Protein AF-A0A2V8NH78-F1 (afdb_monomer_lite)

Sequence (125 aa):
MAINTSLNRVFLFCCALVLSGGEVFAQTTAGPGLPMPAAIAPPRDTPYPGTIRLSVDATDADRHIFNVRETIPVRGGDSIVLLYPQWLPGNHSPRGRIDTVAGLTIRSNGARLEWTRDPVHVFAF

Foldseek 3Di:
DDDDDDDPPDPDDDPPPDPPPPPPDPPPDDPDDDDADDDDDDDDPDDFDDDWDKDWDQPPVVVRDIDIDIDGDDDPDDDDKDFQQQDDPPDPGRDGPPVRDDDDWDDDPRHTDDDDARPVRRRID

Structure (mmCIF, N/CA/C/O backbone):
data_AF-A0A2V8NH78-F1
#
_entry.id   AF-A0A2V8NH78-F1
#
loop_
_atom_site.group_PDB
_atom_site.id
_atom_site.type_symbol
_atom_site.label_atom_id
_atom_site.label_alt_id
_atom_site.label_comp_id
_atom_site.label_asym_id
_atom_site.label_entity_id
_atom_site.label_seq_id
_atom_site.pdbx_PDB_ins_code
_atom_site.Cartn_x
_atom_site.Cartn_y
_atom_site.Cartn_z
_atom_site.occupancy
_atom_site.B_iso_or_equiv
_atom_site.auth_seq_id
_atom_site.auth_comp_id
_atom_site.auth_asym_id
_atom_site.auth_atom_id
_atom_site.pdbx_PDB_model_num
ATOM 1 N N . MET A 1 1 ? 26.069 -39.503 -96.056 1.00 43.34 1 MET A N 1
ATOM 2 C CA . MET A 1 1 ? 26.325 -40.921 -95.730 1.00 43.34 1 MET A CA 1
ATOM 3 C C . MET A 1 1 ? 27.404 -40.962 -94.658 1.00 43.34 1 MET A C 1
ATOM 5 O O . MET A 1 1 ? 28.554 -40.703 -94.971 1.00 43.34 1 MET A O 1
ATOM 9 N N . ALA A 1 2 ? 27.019 -41.173 -93.400 1.00 37.62 2 ALA A N 1
ATOM 10 C CA . ALA A 1 2 ? 27.919 -41.481 -92.289 1.00 37.62 2 ALA A CA 1
ATOM 11 C C . ALA A 1 2 ? 27.108 -42.278 -91.258 1.00 37.62 2 ALA A C 1
ATOM 13 O O . ALA A 1 2 ? 26.035 -41.853 -90.838 1.00 37.62 2 ALA A O 1
ATOM 14 N N . ILE A 1 3 ? 27.594 -43.477 -90.963 1.00 50.19 3 ILE A N 1
ATOM 15 C CA . ILE A 1 3 ? 27.033 -44.467 -90.042 1.00 50.19 3 ILE A CA 1
ATOM 16 C C . ILE A 1 3 ? 27.360 -44.020 -88.613 1.00 50.19 3 ILE A C 1
ATOM 18 O O . ILE A 1 3 ? 28.507 -43.651 -88.374 1.00 50.19 3 ILE A O 1
ATOM 22 N N . ASN A 1 4 ? 26.435 -44.136 -87.652 1.00 36.88 4 ASN A N 1
ATOM 23 C CA . ASN A 1 4 ? 26.872 -44.585 -86.331 1.00 36.88 4 ASN A CA 1
ATOM 24 C C . ASN A 1 4 ? 25.789 -45.312 -85.531 1.00 36.88 4 ASN A C 1
ATOM 26 O O . ASN A 1 4 ? 24.646 -44.877 -85.404 1.00 36.88 4 ASN A O 1
ATOM 30 N N . THR A 1 5 ? 26.217 -46.449 -85.010 1.00 48.91 5 THR A N 1
ATOM 31 C CA . THR A 1 5 ? 25.475 -47.465 -84.278 1.00 48.91 5 THR A CA 1
ATOM 32 C C . THR A 1 5 ? 25.570 -47.207 -82.779 1.00 48.91 5 THR A C 1
ATOM 34 O O . THR A 1 5 ? 26.626 -46.832 -82.282 1.00 48.91 5 THR A O 1
ATOM 37 N N . SER A 1 6 ? 24.512 -47.605 -82.069 1.00 50.62 6 SER A N 1
ATOM 38 C CA . SER A 1 6 ? 24.510 -48.034 -80.663 1.00 50.62 6 SER A CA 1
ATOM 39 C C . SER A 1 6 ? 24.722 -46.957 -79.588 1.00 50.62 6 SER A C 1
ATOM 41 O O . SER A 1 6 ? 25.702 -46.231 -79.590 1.00 50.62 6 SER A O 1
ATOM 43 N N . LEU A 1 7 ? 23.844 -46.922 -78.584 1.00 49.84 7 LEU A N 1
ATOM 44 C CA . LEU A 1 7 ? 24.130 -47.601 -77.319 1.00 49.84 7 LEU A CA 1
ATOM 45 C C . LEU A 1 7 ? 22.907 -47.499 -76.400 1.00 49.84 7 LEU A C 1
ATOM 47 O O . LEU A 1 7 ? 22.539 -46.445 -75.892 1.00 49.84 7 LEU A O 1
ATOM 51 N N . ASN A 1 8 ? 22.308 -48.660 -76.185 1.00 52.31 8 ASN A N 1
ATOM 52 C CA . ASN A 1 8 ? 21.374 -48.975 -75.123 1.00 52.31 8 ASN A CA 1
ATOM 53 C C . ASN A 1 8 ? 22.064 -48.751 -73.760 1.00 52.31 8 ASN A C 1
ATOM 55 O O . ASN A 1 8 ? 22.729 -49.653 -73.255 1.00 52.31 8 ASN A O 1
ATOM 59 N N . ARG A 1 9 ? 22.015 -47.528 -73.216 1.00 53.94 9 ARG A N 1
ATOM 60 C CA 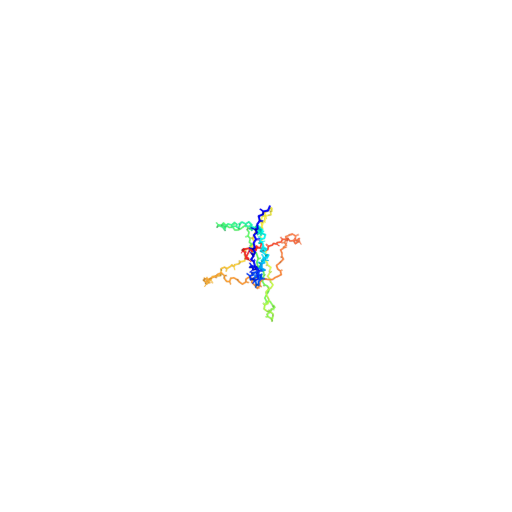. ARG A 1 9 ? 22.656 -47.168 -71.936 1.00 53.94 9 ARG A CA 1
ATOM 61 C C . ARG A 1 9 ? 21.969 -46.002 -71.221 1.00 53.94 9 ARG A C 1
ATOM 63 O O . ARG A 1 9 ? 22.629 -45.053 -70.830 1.00 53.94 9 ARG A O 1
ATOM 70 N N . VAL A 1 10 ? 20.659 -46.050 -71.007 1.00 50.28 10 VAL A N 1
ATOM 71 C CA . VAL A 1 10 ? 20.046 -45.165 -69.993 1.00 50.28 10 VAL A CA 1
ATOM 72 C C . VAL A 1 10 ? 18.912 -45.888 -69.265 1.00 50.28 10 VAL A C 1
ATOM 74 O O . VAL A 1 10 ? 17.822 -45.369 -69.077 1.00 50.28 10 VAL A O 1
ATOM 77 N N . PHE A 1 11 ? 19.153 -47.139 -68.878 1.00 49.38 11 PHE A N 1
ATOM 78 C CA . PHE A 1 11 ? 18.270 -47.884 -67.981 1.00 49.38 11 PHE A CA 1
ATOM 79 C C . PHE A 1 11 ? 19.008 -48.089 -66.662 1.00 49.38 11 PHE A C 1
ATOM 81 O O . PHE A 1 11 ? 19.463 -49.187 -66.392 1.00 49.38 11 PHE A O 1
ATOM 88 N N . LEU A 1 12 ? 19.255 -47.005 -65.921 1.00 52.56 12 LEU A N 1
ATOM 89 C CA . LEU A 1 12 ? 19.771 -46.995 -64.541 1.00 52.56 12 LEU A CA 1
ATOM 90 C C . LEU A 1 12 ? 20.087 -45.544 -64.177 1.00 52.56 12 LEU A C 1
ATOM 92 O O . LEU A 1 12 ? 21.225 -45.142 -64.328 1.00 52.56 12 LEU A O 1
ATOM 96 N N . PHE A 1 13 ? 19.096 -44.740 -63.790 1.00 46.56 13 PHE A N 1
ATOM 97 C CA . PHE A 1 13 ? 19.262 -43.568 -62.909 1.00 46.56 13 PHE A CA 1
ATOM 98 C C . PHE A 1 13 ? 17.915 -42.842 -62.805 1.00 46.56 13 PHE A C 1
ATOM 100 O O . PHE A 1 13 ? 17.682 -41.876 -63.512 1.00 46.56 13 PHE A O 1
ATOM 107 N N . CYS A 1 14 ? 16.991 -43.324 -61.968 1.00 42.56 14 CYS A N 1
ATOM 108 C CA . CYS A 1 14 ? 15.868 -42.484 -61.513 1.00 42.56 14 CYS A CA 1
ATOM 109 C C . CYS A 1 14 ? 15.146 -43.002 -60.253 1.00 42.56 14 CYS A C 1
ATOM 111 O O . CYS A 1 14 ? 14.051 -42.545 -59.952 1.00 42.56 14 CYS A O 1
ATOM 113 N N . CYS A 1 15 ? 15.741 -43.924 -59.483 1.00 47.41 15 CYS A N 1
ATOM 114 C CA . CYS A 1 15 ? 15.141 -44.433 -58.237 1.00 47.41 15 CYS A CA 1
ATOM 115 C C . CYS A 1 15 ? 15.589 -43.689 -56.967 1.00 47.41 15 CYS A C 1
ATOM 117 O O . CYS A 1 15 ? 15.410 -44.196 -55.868 1.00 47.41 15 CYS A O 1
ATOM 119 N N . ALA A 1 16 ? 16.155 -42.491 -57.087 1.00 53.72 16 ALA A N 1
ATOM 120 C CA . ALA A 1 16 ? 16.555 -41.694 -55.931 1.00 53.72 16 ALA A CA 1
ATOM 121 C C . ALA A 1 16 ? 16.024 -40.262 -56.045 1.00 53.72 16 ALA A C 1
ATOM 123 O O . ALA A 1 16 ? 16.779 -39.300 -55.941 1.00 53.72 16 ALA A O 1
ATOM 124 N N . LEU A 1 17 ? 14.711 -40.109 -56.257 1.00 55.28 17 LEU A N 1
ATOM 125 C CA . LEU A 1 17 ? 14.037 -38.862 -55.899 1.00 55.28 17 LEU A CA 1
ATOM 126 C C . LEU A 1 17 ? 13.844 -38.886 -54.377 1.00 55.28 17 LEU A C 1
ATOM 128 O O . LEU A 1 17 ? 12.797 -39.257 -53.852 1.00 55.28 17 LEU A O 1
ATOM 132 N N . VAL A 1 18 ? 14.951 -38.624 -53.685 1.00 57.72 18 VAL A N 1
ATOM 133 C CA . VAL A 1 18 ? 15.026 -38.481 -52.236 1.00 57.72 18 VAL A CA 1
ATOM 134 C C . VAL A 1 18 ? 13.989 -37.450 -51.815 1.00 57.72 18 VAL A C 1
ATOM 136 O O . VAL A 1 18 ? 13.956 -36.340 -52.341 1.00 57.72 18 VAL A O 1
ATOM 139 N N . LEU A 1 19 ? 13.145 -37.848 -50.865 1.00 55.41 19 LEU A N 1
ATOM 140 C CA . LEU A 1 19 ? 12.315 -36.956 -50.076 1.00 55.41 19 LEU A CA 1
ATOM 141 C C . LEU A 1 19 ? 13.210 -35.912 -49.396 1.00 55.41 19 LEU A C 1
ATOM 143 O O . LEU A 1 19 ? 13.693 -36.122 -48.289 1.00 55.41 19 LEU A O 1
ATOM 147 N N . SER A 1 20 ? 13.434 -34.778 -50.044 1.00 59.16 20 SER A N 1
ATOM 148 C CA . SER 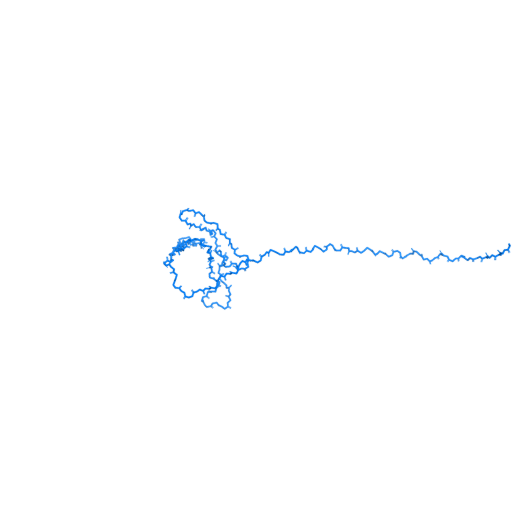A 1 20 ? 13.920 -33.559 -49.405 1.00 59.16 20 SER A CA 1
ATOM 149 C C . SER A 1 20 ? 12.737 -32.617 -49.206 1.00 59.16 20 SER A C 1
ATOM 151 O O . SER A 1 20 ? 12.677 -31.514 -49.746 1.00 59.16 20 SER A O 1
ATOM 153 N N . GLY A 1 21 ? 11.762 -33.075 -48.416 1.00 58.00 21 GLY A N 1
ATOM 154 C CA . GLY A 1 21 ? 10.839 -32.166 -47.751 1.00 58.00 21 GLY A CA 1
ATOM 155 C C . GLY A 1 21 ? 11.649 -31.354 -46.750 1.00 58.00 21 GLY A C 1
ATOM 156 O O . GLY A 1 21 ? 11.961 -31.840 -45.670 1.00 58.00 21 GLY A O 1
ATOM 157 N N . GLY A 1 22 ? 12.070 -30.152 -47.139 1.00 61.53 22 GLY A N 1
ATOM 158 C CA . GLY A 1 22 ? 12.626 -29.196 -46.193 1.00 61.53 22 GLY A CA 1
ATOM 159 C C . GLY A 1 22 ? 11.529 -28.814 -45.208 1.00 61.53 22 GLY A C 1
ATOM 160 O O . GLY A 1 22 ? 10.533 -28.211 -45.605 1.00 61.53 22 GLY A O 1
ATOM 161 N N . GLU A 1 23 ? 11.684 -29.179 -43.940 1.00 62.75 23 GLU A N 1
ATOM 162 C CA . GLU A 1 23 ? 10.818 -28.658 -42.890 1.00 62.75 23 GLU A CA 1
ATOM 163 C C . GLU A 1 23 ? 11.119 -27.167 -42.719 1.00 62.75 23 GLU A C 1
ATOM 165 O O . GLU A 1 23 ? 12.138 -26.767 -42.153 1.00 62.75 23 GLU A O 1
ATOM 170 N N . VAL A 1 24 ? 10.240 -26.323 -43.260 1.00 67.12 24 VAL A N 1
ATOM 171 C CA . VAL A 1 24 ? 10.248 -24.887 -42.986 1.00 67.12 24 VAL A CA 1
ATOM 172 C C . VAL A 1 24 ? 9.593 -24.697 -41.624 1.00 67.12 24 VAL A C 1
ATOM 174 O O . VAL A 1 24 ? 8.373 -24.585 -41.512 1.00 67.12 24 VAL A O 1
ATOM 177 N N . PHE A 1 25 ? 10.401 -24.676 -40.566 1.00 73.44 25 PHE A N 1
ATOM 178 C CA . PHE A 1 25 ? 9.936 -24.179 -39.277 1.00 73.44 25 PHE A CA 1
ATOM 179 C C . PHE A 1 25 ? 9.580 -22.699 -39.436 1.00 73.44 25 PHE A C 1
ATOM 181 O O . PHE A 1 25 ? 10.437 -21.870 -39.742 1.00 73.44 25 PHE A O 1
ATOM 188 N N . ALA A 1 26 ? 8.312 -22.352 -39.220 1.00 69.19 26 ALA A N 1
ATOM 189 C CA . ALA A 1 26 ? 7.907 -20.966 -39.056 1.00 69.19 26 ALA A CA 1
ATOM 190 C C . ALA A 1 26 ? 8.535 -20.432 -37.757 1.00 69.19 26 ALA A C 1
ATOM 192 O O . ALA A 1 26 ? 8.021 -20.660 -36.662 1.00 69.19 26 ALA A O 1
ATOM 193 N N . GLN A 1 27 ? 9.677 -19.750 -37.860 1.00 68.75 27 GLN A N 1
ATOM 194 C CA . GLN A 1 27 ? 10.235 -19.004 -36.737 1.00 68.75 27 GLN A CA 1
ATOM 195 C C . GLN A 1 27 ? 9.421 -17.721 -36.565 1.00 68.75 27 GLN A C 1
ATOM 197 O O . GLN A 1 27 ? 9.685 -16.710 -37.214 1.00 68.75 27 GLN A O 1
ATOM 202 N N . THR A 1 28 ? 8.424 -17.753 -35.679 1.00 72.06 28 THR A N 1
ATOM 203 C CA . THR A 1 28 ? 7.809 -16.526 -35.168 1.00 72.06 28 THR A CA 1
ATOM 204 C C . THR A 1 28 ? 8.894 -15.738 -34.444 1.00 72.06 28 THR A C 1
ATOM 206 O O . THR A 1 28 ? 9.328 -16.116 -33.355 1.00 72.06 28 THR A O 1
ATOM 209 N N . THR A 1 29 ? 9.373 -14.656 -35.053 1.00 71.56 29 THR A N 1
ATOM 210 C CA . THR A 1 29 ? 10.227 -13.701 -34.349 1.00 71.56 29 THR A CA 1
ATOM 211 C C . THR A 1 29 ? 9.405 -13.116 -33.207 1.00 71.56 29 THR A C 1
ATOM 213 O O . THR A 1 29 ? 8.302 -12.617 -33.438 1.00 71.56 29 THR A O 1
ATOM 216 N N . ALA A 1 30 ? 9.908 -13.197 -31.974 1.00 74.69 30 ALA A N 1
ATOM 217 C CA . ALA A 1 30 ? 9.308 -12.455 -30.876 1.00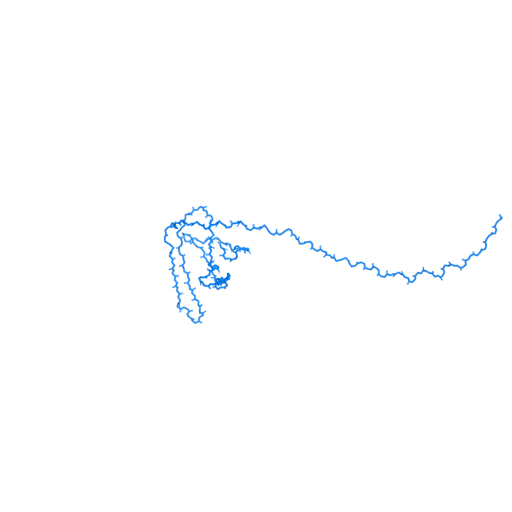 74.69 30 ALA A CA 1
ATOM 218 C C . ALA A 1 30 ? 9.281 -10.974 -31.282 1.00 74.69 30 ALA A C 1
ATOM 220 O O . ALA A 1 30 ? 10.321 -10.409 -31.629 1.00 74.69 30 ALA A O 1
ATOM 221 N N . GLY A 1 31 ? 8.087 -10.373 -31.313 1.00 75.56 31 GLY A N 1
ATOM 222 C CA . GLY A 1 31 ? 7.943 -8.942 -31.566 1.00 75.56 31 GLY A CA 1
ATOM 223 C C . GLY A 1 31 ? 8.769 -8.127 -30.562 1.00 75.56 31 GLY A C 1
ATOM 224 O O . GLY A 1 31 ? 9.157 -8.660 -29.516 1.00 75.56 31 GLY A O 1
ATOM 225 N N . PRO A 1 32 ? 9.059 -6.847 -30.852 1.00 79.50 32 PRO A N 1
ATOM 226 C CA . PRO A 1 32 ? 9.771 -5.999 -29.905 1.00 79.50 32 PRO A CA 1
ATOM 227 C C . PRO A 1 32 ? 9.055 -6.034 -28.547 1.00 79.50 32 PRO A C 1
ATOM 229 O O . PRO A 1 32 ? 7.834 -5.890 -28.480 1.00 79.50 32 PRO A O 1
ATOM 232 N N . GLY A 1 33 ? 9.814 -6.294 -27.478 1.00 79.31 33 GLY A N 1
ATOM 233 C CA . GLY A 1 33 ? 9.274 -6.352 -26.121 1.00 79.31 33 GLY A CA 1
ATOM 234 C C . GLY A 1 33 ? 8.613 -5.033 -25.716 1.00 79.31 33 GLY A C 1
ATOM 235 O O . GLY A 1 33 ? 8.906 -3.978 -26.282 1.00 79.31 33 GLY A O 1
ATOM 236 N N . LEU A 1 34 ? 7.722 -5.086 -24.722 1.00 84.06 34 LEU A N 1
ATOM 237 C CA . LEU A 1 34 ? 7.148 -3.872 -24.141 1.00 84.06 34 LEU A CA 1
ATOM 238 C C . LEU A 1 34 ? 8.267 -2.974 -23.581 1.00 84.06 34 LEU A C 1
ATOM 240 O O . LEU A 1 34 ? 9.263 -3.495 -23.069 1.00 84.06 34 LEU A O 1
ATOM 244 N N . PRO A 1 35 ? 8.118 -1.638 -23.657 1.00 89.56 35 PRO A N 1
ATOM 245 C CA . PRO A 1 35 ? 9.076 -0.728 -23.048 1.00 89.56 35 PRO A CA 1
ATOM 246 C C . PRO A 1 35 ? 9.181 -0.993 -21.542 1.00 89.56 35 PRO A C 1
ATOM 248 O O . PRO A 1 35 ? 8.190 -1.311 -20.882 1.00 89.56 35 PRO A O 1
ATOM 251 N N . MET A 1 36 ? 10.392 -0.852 -20.998 1.00 91.69 36 MET A N 1
ATOM 252 C CA . MET A 1 36 ? 10.599 -0.960 -19.556 1.00 91.69 36 MET A CA 1
ATOM 253 C C . MET A 1 36 ? 9.868 0.182 -18.832 1.00 91.69 36 MET A C 1
ATOM 255 O O . MET A 1 36 ? 9.836 1.304 -19.351 1.00 91.69 36 MET A O 1
ATOM 259 N N . PRO A 1 37 ? 9.311 -0.073 -17.636 1.00 91.88 37 PRO A N 1
ATOM 260 C CA . PRO A 1 37 ? 8.781 0.980 -16.780 1.00 91.88 37 PRO A CA 1
ATOM 261 C C . PRO A 1 37 ? 9.834 2.047 -16.463 1.00 91.88 37 PRO A C 1
ATOM 263 O O . PRO A 1 37 ? 11.042 1.796 -16.515 1.00 91.88 37 PRO A O 1
ATOM 266 N N . ALA A 1 38 ? 9.369 3.243 -16.106 1.00 90.06 38 ALA A N 1
ATOM 267 C CA . ALA A 1 38 ? 10.248 4.293 -15.612 1.00 90.06 38 ALA A CA 1
ATOM 268 C C . ALA A 1 38 ? 10.976 3.834 -14.338 1.00 90.06 38 ALA A C 1
ATOM 270 O O . ALA A 1 38 ? 10.410 3.146 -13.492 1.00 90.06 38 ALA A O 1
ATOM 271 N N . ALA A 1 39 ? 12.238 4.239 -14.189 1.00 93.06 39 ALA A N 1
ATOM 272 C CA . ALA A 1 39 ? 13.012 3.910 -13.001 1.00 93.06 39 ALA A CA 1
ATOM 273 C C . ALA A 1 39 ? 12.399 4.554 -11.746 1.00 93.06 39 ALA A C 1
ATOM 275 O O . ALA A 1 39 ? 12.077 5.744 -11.737 1.00 93.06 39 ALA A O 1
ATOM 276 N N . ILE A 1 40 ? 12.290 3.776 -10.669 1.00 93.44 40 ILE A N 1
ATOM 277 C CA . ILE A 1 40 ? 11.833 4.270 -9.368 1.00 93.44 40 ILE A CA 1
ATOM 278 C C . ILE A 1 40 ? 12.922 5.164 -8.769 1.00 93.44 40 ILE A C 1
ATOM 280 O O . ILE A 1 40 ? 14.098 4.797 -8.731 1.00 93.44 40 ILE A O 1
ATOM 284 N N . ALA A 1 41 ? 12.529 6.347 -8.295 1.00 92.06 41 ALA A N 1
ATOM 285 C CA . ALA A 1 41 ? 13.454 7.272 -7.658 1.00 92.06 41 ALA A CA 1
ATOM 286 C C . ALA A 1 41 ? 14.064 6.651 -6.383 1.00 92.06 41 ALA A C 1
ATOM 288 O O . ALA A 1 41 ? 13.344 6.023 -5.603 1.00 92.06 41 ALA A O 1
ATOM 289 N N . PRO A 1 42 ? 15.371 6.843 -6.128 1.00 92.19 42 PRO A N 1
ATOM 290 C CA . PRO A 1 42 ? 15.996 6.334 -4.916 1.00 92.19 42 PRO A CA 1
ATOM 291 C C . PRO A 1 42 ? 15.405 7.008 -3.666 1.00 92.19 42 PRO A C 1
ATOM 293 O O . PRO A 1 42 ? 15.032 8.189 -3.720 1.00 92.19 42 PRO A O 1
ATOM 296 N N . PRO A 1 43 ? 15.344 6.290 -2.530 1.00 89.69 43 PRO A N 1
ATOM 297 C CA . PRO A 1 43 ? 14.863 6.854 -1.278 1.00 89.69 43 PRO A CA 1
ATOM 298 C C . PRO A 1 43 ? 15.746 8.025 -0.844 1.00 89.69 43 PRO A C 1
ATOM 300 O O . PRO A 1 43 ? 16.960 8.034 -1.057 1.00 89.69 43 PRO A O 1
ATOM 303 N N . ARG A 1 44 ? 15.121 9.021 -0.216 1.00 91.75 44 ARG A N 1
ATOM 304 C CA . ARG A 1 44 ? 15.802 10.189 0.344 1.00 91.75 44 ARG A CA 1
ATOM 305 C C . ARG A 1 44 ? 15.651 10.157 1.852 1.00 91.75 44 ARG A C 1
ATOM 307 O O . ARG A 1 44 ? 14.531 10.043 2.346 1.00 91.75 44 ARG A O 1
ATOM 314 N N . ASP A 1 45 ? 16.763 10.288 2.563 1.00 94.75 45 ASP A N 1
ATOM 315 C CA . ASP A 1 45 ? 16.764 10.401 4.021 1.00 94.75 45 ASP A CA 1
ATOM 316 C C . ASP A 1 45 ? 16.371 11.825 4.436 1.00 94.75 45 ASP A C 1
ATOM 318 O O . ASP A 1 45 ? 17.192 12.683 4.755 1.00 94.75 45 ASP A O 1
ATOM 322 N N . THR A 1 46 ? 15.082 12.111 4.298 1.00 93.56 46 THR A N 1
ATOM 323 C CA . THR A 1 46 ? 14.471 13.392 4.645 1.00 93.56 46 THR A CA 1
ATOM 324 C C . THR A 1 46 ? 13.134 13.123 5.318 1.00 93.56 46 THR A C 1
ATOM 326 O O . THR A 1 46 ? 12.418 12.226 4.862 1.00 93.56 46 THR A O 1
ATOM 329 N N . PRO A 1 47 ? 12.744 13.898 6.345 1.00 93.06 47 PRO A N 1
ATOM 330 C CA . PRO A 1 47 ? 11.454 13.717 6.995 1.00 93.06 47 PRO A CA 1
ATOM 331 C C . PRO A 1 47 ? 10.294 13.771 5.997 1.00 93.06 47 PRO A C 1
ATOM 333 O O . PRO A 1 47 ? 10.195 14.690 5.179 1.00 93.06 47 PRO A O 1
ATOM 336 N N . TYR A 1 48 ? 9.396 12.792 6.085 1.00 90.94 48 TYR A N 1
ATOM 337 C CA . TYR A 1 48 ? 8.183 12.773 5.277 1.00 90.94 48 TYR A CA 1
ATOM 338 C C . TYR A 1 48 ? 7.241 13.919 5.697 1.00 90.94 48 TYR A C 1
ATOM 340 O O . TYR A 1 48 ? 7.155 14.229 6.891 1.00 90.94 48 TYR A O 1
ATOM 348 N N . PRO A 1 49 ? 6.537 14.588 4.762 1.00 88.81 49 PRO A N 1
ATOM 349 C CA . PRO A 1 49 ? 5.657 15.697 5.110 1.00 88.81 49 PRO A CA 1
ATOM 350 C C . PRO A 1 49 ? 4.396 15.198 5.829 1.00 88.81 49 PRO A C 1
ATOM 352 O O . PRO A 1 49 ? 3.401 14.860 5.201 1.00 88.81 49 PRO A O 1
ATOM 355 N N . GLY A 1 50 ? 4.421 15.212 7.160 1.00 92.56 50 GLY A N 1
ATOM 356 C CA . GLY A 1 50 ? 3.278 14.861 8.003 1.00 92.56 50 GLY A CA 1
ATOM 357 C C . GLY A 1 50 ? 3.296 13.413 8.490 1.00 92.56 50 GLY A C 1
ATOM 358 O O . GLY A 1 50 ? 4.289 12.700 8.380 1.00 92.56 50 GLY A O 1
ATOM 359 N N . THR A 1 51 ? 2.182 12.989 9.083 1.00 95.94 51 THR A N 1
ATOM 360 C CA . THR A 1 51 ? 2.059 11.679 9.731 1.00 95.94 51 THR A CA 1
ATOM 361 C C . THR A 1 51 ? 1.274 10.715 8.857 1.00 95.94 51 THR A C 1
ATOM 363 O O . THR A 1 51 ? 0.104 10.959 8.561 1.00 95.94 51 THR A O 1
ATOM 366 N N . ILE A 1 52 ? 1.893 9.589 8.507 1.00 95.75 52 ILE A N 1
ATOM 367 C CA . ILE A 1 52 ? 1.189 8.442 7.933 1.00 95.75 52 ILE A CA 1
ATOM 368 C C . ILE A 1 52 ? 0.373 7.781 9.044 1.00 95.75 52 ILE A C 1
ATOM 370 O O . ILE A 1 52 ? 0.899 7.467 10.114 1.00 95.75 52 ILE A O 1
ATOM 374 N N . ARG A 1 53 ? -0.927 7.593 8.811 1.00 98.06 53 ARG A N 1
ATOM 375 C CA . ARG A 1 53 ? -1.830 6.944 9.767 1.00 98.06 53 ARG A CA 1
ATOM 376 C C . ARG A 1 53 ? -2.211 5.568 9.252 1.00 98.06 53 ARG A C 1
ATOM 378 O O . ARG A 1 53 ? -2.754 5.465 8.159 1.00 98.06 53 ARG A O 1
ATOM 385 N N . LEU A 1 54 ? -2.019 4.552 10.081 1.00 97.69 54 LEU A N 1
ATOM 386 C CA . LEU A 1 54 ? -2.419 3.179 9.803 1.00 97.69 54 LEU A CA 1
ATOM 387 C C . LEU A 1 54 ? -3.522 2.754 10.776 1.00 97.69 54 LEU A C 1
ATOM 389 O O . LEU A 1 54 ? -3.407 2.957 11.984 1.00 97.69 54 LEU A O 1
ATOM 393 N N . SER A 1 55 ? -4.589 2.166 10.250 1.00 98.56 55 SER A N 1
ATOM 394 C CA . SER A 1 55 ? -5.633 1.494 11.018 1.00 98.56 55 SER A CA 1
ATOM 395 C C . SER A 1 55 ? -5.741 0.062 10.519 1.00 98.56 55 SER A C 1
ATOM 397 O O . SER A 1 55 ? -5.835 -0.169 9.314 1.00 98.56 55 SER A O 1
ATOM 399 N N . VAL A 1 56 ? -5.686 -0.887 11.450 1.00 98.25 56 VAL A N 1
ATOM 400 C CA . VAL A 1 56 ? -5.738 -2.320 11.169 1.00 98.25 56 VAL A CA 1
ATOM 401 C C . VAL A 1 56 ? -6.901 -2.903 11.949 1.00 98.25 56 VAL A C 1
ATOM 403 O O . VAL A 1 56 ? -6.927 -2.828 13.176 1.00 98.25 56 VAL A O 1
ATOM 406 N N . ASP A 1 57 ? -7.856 -3.471 11.227 1.00 98.62 57 ASP A N 1
ATOM 407 C CA . ASP A 1 57 ? -8.921 -4.287 11.788 1.00 98.62 57 ASP A CA 1
ATOM 408 C C . ASP A 1 57 ? -8.562 -5.764 11.584 1.00 98.62 57 ASP A C 1
ATOM 410 O O . ASP A 1 57 ? -8.440 -6.239 10.453 1.00 98.62 57 ASP A O 1
ATOM 414 N N . ALA A 1 58 ? -8.361 -6.459 12.703 1.00 98.12 58 ALA A N 1
ATOM 415 C CA . ALA A 1 58 ? -7.968 -7.862 12.776 1.00 98.12 58 ALA A CA 1
ATOM 416 C C . ALA A 1 58 ? -9.069 -8.761 13.365 1.00 98.12 58 ALA A C 1
ATOM 418 O O . ALA A 1 58 ? -8.777 -9.809 13.938 1.00 98.12 58 ALA A O 1
ATOM 419 N N . THR A 1 59 ? -10.333 -8.338 13.273 1.00 98.56 59 THR A N 1
ATOM 420 C CA . THR A 1 59 ? -11.473 -9.067 13.858 1.00 98.56 59 THR A CA 1
ATOM 421 C C . THR A 1 59 ? -11.860 -10.337 13.094 1.00 98.56 59 THR A C 1
ATOM 423 O O . THR A 1 59 ? -12.451 -11.242 13.678 1.00 98.56 59 THR A O 1
ATOM 426 N N . ASP A 1 60 ? -11.498 -10.452 11.815 1.00 97.94 60 ASP A N 1
ATOM 427 C CA . ASP A 1 60 ? -11.819 -11.591 10.944 1.00 97.94 60 ASP A CA 1
ATOM 428 C C . ASP A 1 60 ? -10.786 -12.722 11.070 1.00 97.94 60 ASP A C 1
ATOM 430 O O . ASP A 1 60 ? -10.058 -13.070 10.132 1.00 97.94 60 ASP A O 1
ATOM 434 N N . ALA A 1 61 ? -10.692 -13.266 12.284 1.00 97.62 61 ALA A N 1
ATOM 435 C CA . ALA A 1 61 ? -9.713 -14.287 12.632 1.00 97.62 61 ALA A CA 1
ATOM 436 C C . ALA A 1 61 ? -9.978 -15.624 11.925 1.00 97.62 61 ALA A C 1
ATOM 438 O O . ALA A 1 61 ? -9.027 -16.252 11.482 1.00 97.62 61 ALA A O 1
ATOM 439 N N . ASP A 1 62 ? -11.237 -16.030 11.734 1.00 98.38 62 ASP A N 1
ATOM 440 C CA . ASP A 1 62 ? -11.575 -17.327 11.120 1.00 98.38 62 ASP A CA 1
ATOM 441 C C . ASP A 1 62 ? -11.056 -17.463 9.681 1.00 98.38 62 ASP A C 1
ATOM 443 O O . ASP A 1 62 ? -10.716 -18.556 9.226 1.00 98.38 62 ASP A O 1
ATOM 447 N N . ARG A 1 63 ? -10.984 -16.340 8.954 1.00 97.69 63 ARG A N 1
ATOM 448 C CA . ARG A 1 63 ? -10.460 -16.284 7.580 1.00 97.69 63 ARG A CA 1
ATOM 449 C C . ARG A 1 63 ? -9.027 -15.765 7.501 1.00 97.69 63 ARG A C 1
ATOM 451 O O . ARG A 1 63 ? -8.463 -15.744 6.409 1.00 97.69 63 ARG A O 1
ATOM 458 N N . HIS A 1 64 ? -8.445 -15.357 8.630 1.00 96.94 64 HIS A N 1
ATOM 459 C CA . HIS A 1 64 ? -7.127 -14.728 8.722 1.00 96.94 64 HIS A CA 1
ATOM 460 C C . HIS A 1 64 ? -6.984 -13.474 7.836 1.00 96.94 64 HIS A C 1
ATOM 462 O O . HIS A 1 64 ? -5.977 -13.303 7.146 1.00 96.94 64 HIS A O 1
ATOM 468 N N . ILE A 1 65 ? -7.995 -12.597 7.834 1.00 97.44 65 ILE A N 1
ATOM 469 C CA . ILE A 1 65 ? -7.996 -11.373 7.019 1.00 97.44 65 ILE A CA 1
ATOM 470 C C . ILE A 1 65 ? -7.802 -10.147 7.906 1.00 97.44 65 ILE A C 1
ATOM 472 O O . ILE A 1 65 ? -8.507 -9.949 8.894 1.00 97.44 65 ILE A O 1
ATOM 476 N N . PHE A 1 66 ? -6.882 -9.276 7.493 1.00 98.06 66 PHE A N 1
ATOM 477 C CA . PHE A 1 66 ? -6.737 -7.939 8.055 1.00 98.06 66 PHE A CA 1
ATOM 478 C C . PHE A 1 66 ? -7.272 -6.899 7.078 1.00 98.06 66 PHE A C 1
ATOM 480 O O . PHE A 1 66 ? -6.816 -6.813 5.936 1.00 98.06 66 PHE A O 1
ATOM 487 N N . ASN A 1 67 ? -8.209 -6.074 7.541 1.00 98.25 67 ASN A N 1
ATOM 488 C CA . ASN A 1 67 ? -8.647 -4.901 6.796 1.00 98.25 67 ASN A CA 1
ATOM 489 C C . ASN A 1 67 ? -7.770 -3.718 7.199 1.00 98.25 67 ASN A C 1
ATOM 491 O O . ASN A 1 67 ? -7.788 -3.272 8.347 1.00 98.25 67 ASN A O 1
ATOM 495 N N . VAL A 1 68 ? -6.984 -3.215 6.249 1.00 97.94 68 VAL A N 1
ATOM 496 C CA . VAL A 1 68 ? -6.013 -2.146 6.494 1.00 97.94 68 VAL A CA 1
ATOM 497 C C . VAL A 1 68 ? -6.453 -0.866 5.798 1.00 97.94 68 VAL A C 1
ATOM 499 O O . VAL A 1 68 ? -6.764 -0.859 4.607 1.00 97.94 68 VAL A O 1
ATOM 502 N N . ARG A 1 69 ? -6.450 0.241 6.544 1.00 98.12 69 ARG A N 1
ATOM 503 C CA . ARG A 1 69 ? -6.602 1.594 6.007 1.00 98.12 69 ARG A CA 1
ATOM 504 C C . ARG A 1 69 ? -5.366 2.409 6.346 1.00 98.12 69 ARG A C 1
ATOM 506 O O . ARG A 1 69 ? -5.111 2.695 7.513 1.00 98.12 69 ARG A O 1
ATOM 513 N N . GLU A 1 70 ? -4.652 2.827 5.312 1.00 97.44 70 GLU A N 1
ATOM 514 C CA . GLU A 1 70 ? -3.521 3.740 5.418 1.00 97.44 70 GLU A CA 1
ATOM 515 C C . GLU A 1 70 ? -3.893 5.109 4.834 1.00 97.44 70 GLU A C 1
ATOM 517 O O . GLU A 1 70 ? -4.461 5.200 3.744 1.00 97.44 70 GLU A O 1
ATOM 522 N N . THR A 1 71 ? -3.597 6.176 5.572 1.00 96.94 71 THR A N 1
ATOM 523 C CA . THR A 1 71 ? -3.740 7.561 5.117 1.00 96.94 71 THR A CA 1
ATOM 524 C C . THR A 1 71 ? -2.357 8.188 5.057 1.00 96.94 71 THR A C 1
ATOM 526 O O . THR A 1 71 ? -1.720 8.391 6.092 1.00 96.94 71 THR A O 1
ATOM 529 N N . ILE A 1 72 ? -1.924 8.525 3.845 1.00 95.31 72 ILE A N 1
ATOM 530 C CA . ILE A 1 72 ? -0.612 9.104 3.558 1.00 95.31 72 ILE A CA 1
ATOM 531 C C . ILE A 1 72 ? -0.814 10.574 3.164 1.00 95.31 72 ILE A C 1
ATOM 533 O O . ILE A 1 72 ? -1.502 10.840 2.175 1.00 95.31 72 ILE A O 1
ATOM 537 N N . PRO A 1 73 ? -0.264 11.548 3.909 1.00 94.44 73 PRO A N 1
ATOM 538 C CA . PRO A 1 73 ? -0.290 12.943 3.485 1.00 94.44 73 PRO A CA 1
ATOM 539 C C . PRO A 1 73 ? 0.630 13.145 2.279 1.00 94.44 73 PRO A C 1
ATOM 541 O O . PRO A 1 73 ? 1.810 12.823 2.338 1.00 94.44 73 PRO A O 1
ATOM 544 N N . VAL A 1 74 ? 0.110 13.703 1.189 1.00 91.31 74 VAL A N 1
ATOM 545 C CA . VAL A 1 74 ? 0.873 13.878 -0.053 1.00 91.31 74 VAL A CA 1
ATOM 546 C C . VAL A 1 74 ? 0.820 15.320 -0.534 1.00 91.31 74 VAL A C 1
ATOM 548 O O . VAL A 1 74 ? -0.174 16.021 -0.335 1.00 91.31 74 VAL A O 1
ATOM 551 N N . ARG A 1 75 ? 1.888 15.771 -1.199 1.00 85.81 75 ARG A N 1
ATOM 552 C CA . ARG A 1 75 ? 1.842 16.991 -2.011 1.00 85.81 75 ARG A CA 1
ATOM 553 C C . ARG A 1 75 ? 1.232 16.604 -3.356 1.00 85.81 75 ARG A C 1
ATOM 555 O O . ARG A 1 75 ? 1.784 15.755 -4.043 1.00 85.81 75 ARG A O 1
ATOM 562 N N . GLY A 1 76 ? 0.064 17.151 -3.685 1.00 83.12 76 GLY A N 1
ATOM 563 C CA . GLY A 1 76 ? -0.577 16.882 -4.974 1.00 83.12 76 GLY A CA 1
ATOM 564 C C . GLY A 1 76 ? 0.239 17.434 -6.148 1.00 83.12 76 GLY A C 1
ATOM 565 O O . GLY A 1 76 ? 1.039 18.348 -5.963 1.00 83.12 76 GLY A O 1
ATOM 566 N N . GLY A 1 77 ? -0.001 16.902 -7.348 1.00 83.38 77 GLY A N 1
ATOM 567 C CA . GLY A 1 77 ? 0.604 17.371 -8.602 1.00 83.38 77 GLY A CA 1
ATOM 568 C C . GLY A 1 77 ? 1.502 16.338 -9.280 1.00 83.38 77 GLY A C 1
ATOM 569 O O . GLY A 1 77 ? 1.488 16.255 -10.503 1.00 83.38 77 GLY A O 1
ATOM 570 N N . ASP A 1 78 ? 2.183 15.500 -8.498 1.00 83.31 78 ASP A N 1
ATOM 571 C CA . ASP A 1 78 ? 3.096 14.476 -9.011 1.00 83.31 78 ASP A CA 1
ATOM 572 C C . ASP A 1 78 ? 2.532 13.058 -8.845 1.00 83.31 78 ASP A C 1
ATOM 574 O O . ASP A 1 78 ? 1.728 12.782 -7.948 1.00 83.31 78 ASP A O 1
ATOM 578 N N . SER A 1 79 ? 2.987 12.137 -9.701 1.00 89.06 79 SER A N 1
ATOM 579 C CA . SER A 1 79 ? 2.773 10.701 -9.508 1.00 89.06 79 SER A CA 1
ATOM 580 C C . SER A 1 79 ? 3.504 10.216 -8.259 1.00 89.06 79 SER A C 1
ATOM 582 O O . SER A 1 79 ? 4.626 10.646 -7.982 1.00 89.06 79 SER A O 1
ATOM 584 N N . ILE A 1 80 ? 2.909 9.264 -7.550 1.00 91.25 80 ILE A N 1
ATOM 585 C CA . ILE A 1 80 ? 3.480 8.684 -6.336 1.00 91.25 80 ILE A CA 1
ATOM 586 C C . ILE A 1 80 ? 3.624 7.189 -6.551 1.00 91.25 80 ILE A C 1
ATOM 588 O O . ILE A 1 80 ? 2.680 6.550 -6.998 1.00 91.25 80 ILE A O 1
ATOM 592 N N . VAL A 1 81 ? 4.796 6.662 -6.206 1.00 94.75 81 VAL A N 1
ATOM 593 C CA . VAL A 1 81 ? 5.047 5.222 -6.149 1.00 94.75 81 VAL A CA 1
ATOM 594 C C . VAL A 1 81 ? 4.908 4.777 -4.701 1.00 94.75 81 VAL A C 1
ATOM 596 O O . VAL A 1 81 ? 5.594 5.310 -3.821 1.00 94.75 81 VAL A O 1
ATOM 599 N N . LEU A 1 82 ? 4.038 3.803 -4.450 1.00 94.69 82 LEU A N 1
ATOM 600 C CA . LEU A 1 82 ? 3.923 3.163 -3.140 1.00 94.69 82 LEU A CA 1
ATOM 601 C C . LEU A 1 82 ? 4.714 1.857 -3.145 1.00 94.69 82 LEU A C 1
ATOM 603 O O . LEU A 1 82 ? 4.533 1.012 -4.018 1.00 94.69 82 LEU A O 1
ATOM 607 N N . LEU A 1 83 ? 5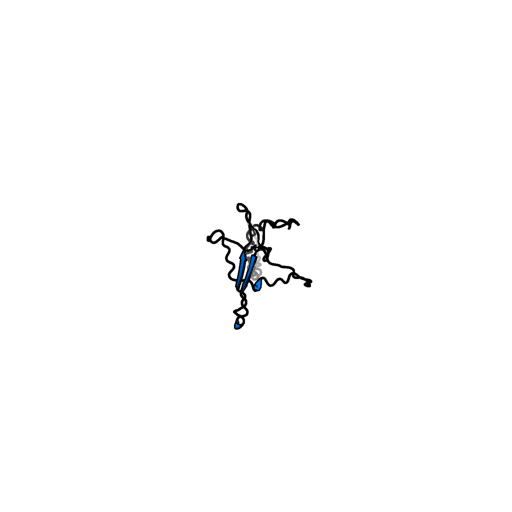.597 1.689 -2.160 1.00 94.88 83 LEU A N 1
ATOM 608 C CA . LEU A 1 83 ? 6.441 0.503 -2.032 1.00 94.88 83 LEU A CA 1
ATOM 609 C C . LEU A 1 83 ? 5.942 -0.384 -0.894 1.00 94.88 83 LEU A C 1
ATOM 611 O O . LEU A 1 83 ? 5.882 0.044 0.258 1.00 94.88 83 LEU A O 1
ATOM 615 N N . TYR A 1 84 ? 5.649 -1.644 -1.207 1.00 95.56 84 TYR A N 1
ATOM 616 C CA . TYR A 1 84 ? 5.437 -2.671 -0.196 1.00 95.56 84 TYR A CA 1
ATOM 617 C C . TYR A 1 84 ? 6.788 -3.229 0.287 1.00 95.56 84 TYR A C 1
ATOM 619 O O . TYR A 1 84 ? 7.672 -3.477 -0.540 1.00 95.56 84 TYR A O 1
ATOM 627 N N . PRO A 1 85 ? 6.974 -3.484 1.597 1.00 93.56 85 PRO A N 1
ATOM 628 C CA . PRO A 1 85 ? 8.229 -4.007 2.127 1.00 93.56 85 PRO A CA 1
ATOM 629 C C . PRO A 1 85 ? 8.648 -5.331 1.479 1.00 93.56 85 PRO A C 1
ATOM 631 O O . PRO A 1 85 ? 8.064 -6.387 1.720 1.00 93.56 85 PRO A O 1
ATOM 634 N N . GLN A 1 86 ? 9.706 -5.278 0.673 1.00 94.56 86 GLN A N 1
ATOM 635 C CA . GLN A 1 86 ? 10.316 -6.459 0.064 1.00 94.56 86 GLN A CA 1
ATOM 636 C C . GLN A 1 86 ? 11.270 -7.174 1.035 1.00 94.56 86 GLN A C 1
ATOM 638 O O . GLN A 1 86 ? 11.330 -8.407 1.067 1.00 94.56 86 GLN A O 1
ATOM 643 N N . TRP A 1 87 ? 12.006 -6.399 1.834 1.00 93.56 87 TRP A N 1
ATOM 644 C CA . TRP A 1 87 ? 12.975 -6.874 2.817 1.00 93.56 87 TRP A CA 1
ATOM 645 C C . TRP A 1 87 ? 12.434 -6.640 4.219 1.00 93.56 87 TRP A C 1
ATOM 647 O O . TRP A 1 87 ? 12.176 -5.505 4.613 1.00 93.56 87 TRP A O 1
ATOM 657 N N . LEU A 1 88 ? 12.259 -7.725 4.968 1.00 92.19 88 LEU A N 1
ATOM 658 C CA . LEU A 1 88 ? 11.825 -7.669 6.357 1.00 92.19 88 LEU A CA 1
ATOM 659 C C . LEU A 1 88 ? 13.041 -7.825 7.278 1.00 92.19 88 LEU A C 1
ATOM 661 O O . LEU A 1 88 ? 13.960 -8.575 6.928 1.00 92.19 88 LEU A O 1
ATOM 665 N N . PRO A 1 89 ? 13.066 -7.157 8.444 1.00 93.44 89 PRO A N 1
ATOM 666 C CA . PRO A 1 89 ? 14.127 -7.350 9.426 1.00 93.44 89 PRO A CA 1
ATOM 667 C C . PRO A 1 89 ? 14.365 -8.838 9.721 1.00 93.44 89 PRO A C 1
ATOM 669 O O . PRO A 1 89 ? 13.424 -9.578 9.995 1.00 93.44 89 PRO A O 1
ATOM 672 N N . GLY A 1 90 ? 15.625 -9.276 9.635 1.00 93.56 90 GLY A N 1
ATOM 673 C CA . GLY A 1 90 ? 16.029 -10.674 9.843 1.00 93.56 90 GLY A CA 1
ATOM 674 C C . GLY A 1 90 ? 15.992 -11.572 8.596 1.00 93.56 90 GLY A C 1
ATOM 675 O O . GLY A 1 90 ? 16.535 -12.674 8.635 1.00 93.56 90 GLY A O 1
ATOM 676 N N . ASN A 1 91 ? 15.429 -11.124 7.470 1.00 90.38 91 ASN A N 1
ATOM 677 C CA . ASN A 1 91 ? 15.426 -11.919 6.241 1.00 90.38 91 ASN A CA 1
ATOM 678 C C . ASN A 1 91 ? 16.721 -11.741 5.433 1.00 90.38 91 ASN A C 1
ATOM 680 O O . ASN A 1 91 ? 17.120 -10.627 5.109 1.00 90.38 91 ASN A O 1
ATOM 684 N N . HIS A 1 92 ? 17.308 -12.855 4.985 1.00 95.31 92 HIS A N 1
ATOM 685 C CA . HIS A 1 92 ? 18.461 -12.869 4.066 1.00 95.31 92 HIS A CA 1
ATOM 686 C C . HIS A 1 92 ? 18.072 -12.932 2.577 1.00 95.31 92 HIS A C 1
ATOM 688 O O . HIS A 1 92 ? 18.906 -13.200 1.719 1.00 95.31 92 HIS A O 1
ATOM 694 N N . SER A 1 93 ? 16.791 -12.744 2.246 1.00 93.75 93 SER A N 1
ATOM 695 C CA . SER A 1 93 ? 16.298 -12.701 0.859 1.00 93.75 93 SER A CA 1
ATOM 696 C C . SER A 1 93 ? 14.992 -11.890 0.768 1.00 93.75 93 SER A C 1
ATOM 698 O O . SER A 1 93 ? 14.318 -11.731 1.794 1.00 93.75 93 SER A O 1
ATOM 700 N N . PRO A 1 94 ? 14.613 -11.388 -0.426 1.00 92.19 94 PRO A N 1
ATOM 701 C CA . PRO A 1 94 ? 13.468 -10.494 -0.605 1.00 92.19 94 PRO A CA 1
ATOM 702 C C . PRO A 1 94 ? 12.132 -11.255 -0.542 1.00 92.19 94 PRO A C 1
ATOM 704 O O . PRO A 1 94 ? 11.517 -11.548 -1.565 1.00 92.19 94 PRO A O 1
ATOM 707 N N . ARG A 1 95 ? 11.704 -11.631 0.668 1.00 89.44 95 ARG A N 1
ATOM 708 C CA . ARG A 1 95 ? 10.528 -12.492 0.912 1.00 89.44 95 ARG A CA 1
ATOM 709 C C . ARG A 1 95 ? 9.325 -11.763 1.520 1.00 89.44 95 ARG A C 1
ATOM 711 O O . ARG A 1 95 ? 8.558 -12.372 2.264 1.00 89.44 95 ARG A O 1
ATOM 718 N N . GLY A 1 96 ? 9.166 -10.469 1.254 1.00 91.75 96 GLY A N 1
ATOM 719 C CA . GLY A 1 96 ? 7.943 -9.747 1.612 1.00 91.75 96 GLY A CA 1
ATOM 720 C C . GLY A 1 96 ? 6.694 -10.446 1.058 1.00 91.75 96 GLY A C 1
ATOM 721 O O . GLY A 1 96 ? 6.684 -10.862 -0.101 1.00 91.75 96 GLY A O 1
ATOM 722 N N . ARG A 1 97 ? 5.646 -10.585 1.880 1.00 92.25 97 ARG A N 1
ATOM 723 C CA . ARG A 1 97 ? 4.406 -11.315 1.548 1.00 92.25 97 ARG A CA 1
ATOM 724 C C . ARG A 1 97 ? 3.444 -10.485 0.691 1.00 92.25 97 ARG A C 1
ATOM 726 O O . ARG A 1 97 ? 2.297 -10.252 1.055 1.00 92.25 97 ARG A O 1
ATOM 733 N N . ILE A 1 98 ? 3.907 -10.014 -0.465 1.00 94.50 98 ILE A N 1
ATOM 734 C CA . ILE A 1 98 ? 3.053 -9.249 -1.389 1.00 94.50 98 ILE A CA 1
ATOM 735 C C . ILE A 1 98 ? 1.904 -10.092 -1.960 1.00 94.50 98 ILE A C 1
ATOM 737 O O . ILE A 1 98 ? 0.862 -9.561 -2.333 1.00 94.50 98 ILE A O 1
ATOM 741 N N . ASP A 1 99 ? 2.074 -11.414 -1.970 1.00 93.69 99 ASP A N 1
ATOM 742 C CA . ASP A 1 99 ? 1.067 -12.401 -2.356 1.00 93.69 99 ASP A CA 1
ATOM 743 C C . ASP A 1 99 ? -0.179 -12.390 -1.455 1.00 93.69 99 ASP A C 1
ATOM 745 O O . ASP A 1 99 ? -1.229 -12.873 -1.870 1.00 93.69 99 ASP A O 1
ATOM 749 N N . THR A 1 100 ? -0.090 -11.820 -0.247 1.00 94.00 100 THR A N 1
ATOM 750 C CA . THR A 1 100 ? -1.217 -11.727 0.693 1.00 94.00 100 THR A CA 1
ATOM 751 C C . THR A 1 100 ? -1.924 -10.371 0.657 1.00 94.00 100 THR A C 1
ATOM 753 O O . THR A 1 100 ? -2.834 -10.138 1.450 1.00 94.00 100 THR A O 1
ATOM 756 N N . VAL A 1 101 ? -1.515 -9.454 -0.227 1.00 95.38 101 VAL A N 1
ATOM 757 C CA . VAL A 1 101 ? -2.177 -8.156 -0.415 1.00 95.38 101 VAL A CA 1
ATOM 758 C C . VAL A 1 101 ? -3.213 -8.278 -1.527 1.00 95.38 101 VAL A C 1
ATOM 760 O O . VAL A 1 101 ? -2.890 -8.626 -2.661 1.00 95.38 101 VAL A O 1
ATOM 763 N N . ALA A 1 102 ? -4.463 -7.943 -1.218 1.00 95.38 102 ALA A N 1
ATOM 764 C CA . ALA A 1 102 ? -5.566 -7.980 -2.170 1.00 95.38 102 ALA A CA 1
ATOM 765 C C . ALA A 1 102 ? -6.500 -6.776 -1.991 1.00 95.38 102 ALA A C 1
ATOM 767 O O . ALA A 1 102 ? -6.523 -6.136 -0.943 1.00 95.38 102 ALA A O 1
ATOM 768 N N . GLY A 1 103 ? -7.281 -6.464 -3.030 1.00 96.19 103 GLY A N 1
ATOM 769 C CA . GLY A 1 103 ? -8.333 -5.443 -2.955 1.00 96.19 103 GLY A CA 1
ATOM 770 C C . GLY A 1 103 ? -7.843 -3.995 -2.824 1.00 96.19 103 GLY A C 1
ATOM 771 O O . GLY A 1 103 ? -8.619 -3.136 -2.400 1.00 96.19 103 GLY A O 1
ATOM 772 N N . LEU A 1 104 ? -6.585 -3.702 -3.188 1.00 97.00 104 LEU A N 1
ATOM 773 C CA . LEU A 1 104 ? -6.009 -2.359 -3.075 1.00 97.00 104 LEU A CA 1
ATOM 774 C C . LEU A 1 104 ? -6.871 -1.321 -3.811 1.00 97.00 104 LEU A C 1
ATOM 776 O O . LEU A 1 104 ? -7.074 -1.375 -5.024 1.00 97.00 104 LEU A O 1
ATOM 780 N N . THR A 1 105 ? -7.374 -0.351 -3.053 1.00 97.38 105 THR A N 1
ATOM 781 C CA . THR A 1 105 ? -8.148 0.776 -3.570 1.00 97.38 105 THR A CA 1
ATOM 782 C C . THR A 1 105 ? -7.552 2.061 -3.026 1.00 97.38 105 THR A C 1
ATOM 784 O O . THR A 1 105 ? -7.525 2.266 -1.814 1.00 97.38 105 THR A O 1
ATOM 787 N N . ILE A 1 106 ? -7.121 2.945 -3.923 1.00 96.75 106 ILE A N 1
ATOM 788 C CA . ILE A 1 106 ? -6.548 4.240 -3.565 1.00 96.75 106 ILE A CA 1
ATOM 789 C C . ILE A 1 106 ? -7.610 5.316 -3.775 1.00 96.75 106 ILE A C 1
ATOM 791 O O . ILE A 1 106 ? -8.322 5.325 -4.783 1.00 96.75 106 ILE A O 1
ATOM 795 N N . ARG A 1 107 ? -7.761 6.210 -2.795 1.00 96.12 107 ARG A N 1
ATOM 796 C CA . ARG A 1 107 ? -8.697 7.336 -2.860 1.00 96.12 107 ARG A CA 1
ATOM 797 C C . ARG A 1 107 ? -8.026 8.620 -2.399 1.00 96.12 107 ARG A C 1
ATOM 799 O O . ARG A 1 107 ? -7.221 8.596 -1.475 1.00 96.12 107 ARG A O 1
ATOM 806 N N . SER A 1 108 ? -8.433 9.736 -2.990 1.00 93.81 108 SER A N 1
ATOM 807 C CA . SER A 1 108 ? -8.078 11.088 -2.555 1.00 93.81 108 SER A CA 1
ATOM 808 C C . SER A 1 108 ? -9.306 11.981 -2.657 1.00 93.81 108 SER A C 1
ATOM 810 O O . SER A 1 108 ? -10.053 11.890 -3.628 1.00 93.81 108 SER A O 1
ATOM 812 N N . ASN A 1 109 ? -9.562 12.799 -1.632 1.00 91.12 109 ASN A N 1
ATOM 813 C CA . ASN A 1 109 ? -10.727 13.693 -1.563 1.00 91.12 109 ASN A CA 1
ATOM 814 C C . ASN A 1 109 ? -12.060 13.007 -1.934 1.00 91.12 109 ASN A C 1
ATOM 816 O O . ASN A 1 109 ? -12.919 13.582 -2.593 1.00 91.12 109 ASN A O 1
ATOM 820 N N . GLY A 1 110 ? -12.220 11.738 -1.544 1.00 92.44 110 GLY A N 1
ATOM 821 C CA . GLY A 1 110 ? -13.407 10.931 -1.843 1.00 92.44 110 GLY A CA 1
ATOM 822 C C . GLY A 1 110 ? -13.438 10.286 -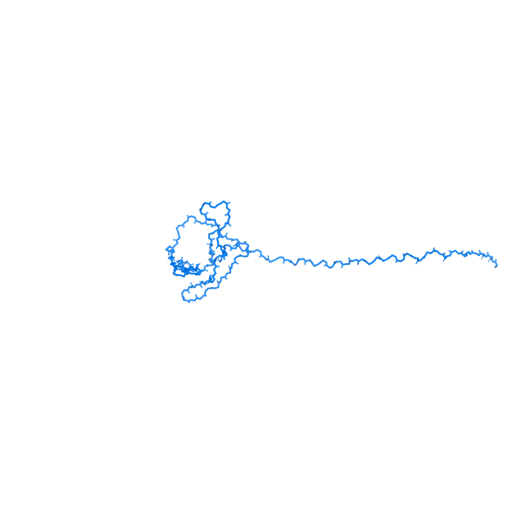3.235 1.00 92.44 110 GLY A C 1
ATOM 823 O O . GLY A 1 110 ? -14.169 9.308 -3.403 1.00 92.44 110 GLY A O 1
ATOM 824 N N . ALA A 1 111 ? -12.619 10.724 -4.190 1.00 94.81 111 ALA A N 1
ATOM 825 C CA . ALA A 1 111 ? -12.510 10.124 -5.519 1.00 94.81 111 ALA A CA 1
ATOM 826 C C . ALA A 1 111 ? -11.565 8.913 -5.517 1.00 94.81 111 ALA A C 1
ATOM 828 O O . ALA A 1 111 ? -10.596 8.877 -4.756 1.00 94.81 111 ALA A O 1
ATOM 829 N N . ARG A 1 112 ? -11.847 7.911 -6.356 1.00 96.44 112 ARG A N 1
ATOM 830 C CA . ARG A 1 112 ? -10.927 6.793 -6.609 1.00 96.44 112 ARG A CA 1
ATOM 831 C C . ARG A 1 112 ? -9.793 7.275 -7.512 1.00 96.44 112 ARG A C 1
ATOM 833 O O . ARG A 1 112 ? -10.051 7.991 -8.473 1.00 96.44 112 ARG A O 1
ATOM 840 N N . LEU A 1 113 ? -8.566 6.889 -7.179 1.00 94.94 113 LEU A N 1
ATOM 841 C CA . LEU A 1 113 ? -7.393 7.108 -8.016 1.00 94.94 113 LEU A CA 1
ATOM 842 C C . LEU A 1 113 ? -7.052 5.817 -8.755 1.00 94.94 113 LEU A C 1
ATOM 844 O O . LEU A 1 113 ? -7.103 4.730 -8.170 1.00 94.94 113 LEU A O 1
ATOM 848 N N . GLU A 1 114 ? -6.701 5.960 -10.028 1.00 95.44 114 GLU A N 1
ATOM 849 C CA . GLU A 1 114 ? -6.125 4.875 -10.812 1.00 95.44 114 GLU A CA 1
ATOM 850 C C . GLU A 1 114 ? -4.694 4.605 -10.349 1.00 95.44 114 GLU A C 1
ATOM 852 O O . GLU A 1 114 ? -3.960 5.524 -9.977 1.00 95.44 114 GLU A O 1
ATOM 857 N N . TRP A 1 115 ? -4.310 3.335 -10.361 1.00 96.25 115 TRP A N 1
ATOM 858 C CA . TRP A 1 115 ? -2.973 2.881 -10.002 1.00 96.25 115 TRP A CA 1
ATOM 859 C C . TRP A 1 115 ? -2.614 1.660 -10.840 1.00 96.25 115 TRP A C 1
ATOM 861 O O . TRP A 1 115 ? -3.497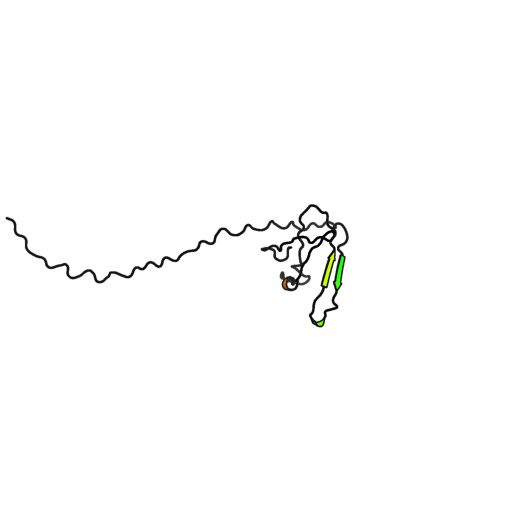 0.942 -11.318 1.00 96.25 115 TRP A O 1
ATOM 871 N N . THR A 1 116 ? -1.319 1.417 -11.018 1.00 94.81 116 THR A N 1
ATOM 872 C CA . THR A 1 116 ? -0.837 0.222 -11.707 1.00 94.81 116 THR A CA 1
ATOM 873 C C . THR A 1 116 ? 0.356 -0.345 -10.970 1.00 94.81 116 THR A C 1
ATOM 875 O O . THR A 1 116 ? 1.258 0.383 -10.582 1.00 94.81 116 THR A O 1
ATOM 878 N N . ARG A 1 117 ? 0.396 -1.667 -10.814 1.00 95.50 117 ARG A N 1
ATOM 879 C CA . ARG A 1 117 ? 1.581 -2.324 -10.264 1.00 95.50 117 ARG A CA 1
ATOM 880 C C . ARG A 1 117 ? 2.686 -2.357 -11.313 1.00 95.50 117 ARG A C 1
ATOM 882 O O . ARG A 1 117 ? 2.416 -2.686 -12.471 1.00 95.50 117 ARG A O 1
ATOM 889 N N . ASP A 1 118 ? 3.916 -2.072 -10.904 1.00 95.69 118 ASP A N 1
ATOM 890 C CA . ASP A 1 118 ? 5.079 -2.180 -11.779 1.00 95.69 118 ASP A CA 1
ATOM 891 C C . ASP A 1 118 ? 5.298 -3.657 -12.191 1.00 95.69 118 ASP A C 1
ATOM 893 O O . ASP A 1 118 ? 5.338 -4.543 -11.326 1.00 95.69 118 ASP A O 1
ATOM 897 N N . PRO A 1 119 ? 5.405 -3.966 -13.498 1.00 93.88 119 PRO A N 1
ATOM 898 C CA . PRO A 1 119 ? 5.549 -5.341 -13.980 1.00 93.88 119 PRO A CA 1
ATOM 899 C C . PRO A 1 119 ? 6.945 -5.939 -13.744 1.00 93.88 119 PRO A C 1
ATOM 901 O O . PRO A 1 119 ? 7.102 -7.155 -13.843 1.00 93.88 119 PRO A O 1
ATOM 904 N N . VAL A 1 120 ? 7.952 -5.113 -13.449 1.00 94.56 120 VAL A N 1
ATOM 905 C CA . VAL A 1 120 ? 9.342 -5.521 -13.201 1.00 94.56 120 VAL A CA 1
ATOM 906 C C . VAL A 1 120 ? 9.634 -5.495 -11.702 1.00 94.56 120 VAL A C 1
ATOM 908 O O . VAL A 1 120 ? 10.052 -6.502 -11.129 1.00 94.56 120 VAL A O 1
ATOM 911 N N . HIS A 1 121 ? 9.360 -4.374 -11.035 1.00 94.88 121 HIS A N 1
ATOM 912 C CA . HIS A 1 121 ? 9.488 -4.234 -9.589 1.00 94.88 121 HIS A CA 1
ATOM 913 C C . HIS A 1 121 ? 8.137 -4.472 -8.904 1.00 94.88 121 HIS A C 1
ATOM 915 O O . HIS A 1 121 ? 7.538 -3.561 -8.350 1.00 94.88 121 HIS A O 1
ATOM 921 N N . VAL A 1 122 ? 7.693 -5.728 -8.833 1.00 94.50 122 VAL A N 1
ATOM 922 C CA . VAL A 1 122 ? 6.339 -6.134 -8.375 1.00 94.50 122 VAL A CA 1
ATOM 923 C C . VAL A 1 122 ? 5.913 -5.710 -6.955 1.00 94.50 122 VAL A C 1
ATOM 925 O O . VAL A 1 122 ? 4.781 -5.953 -6.548 1.00 94.50 122 VAL A O 1
ATOM 928 N N . PHE A 1 123 ? 6.808 -5.096 -6.187 1.00 96.12 123 PHE A N 1
ATOM 929 C CA . PHE A 1 123 ? 6.540 -4.486 -4.883 1.00 96.12 123 PHE A CA 1
ATOM 930 C C . PHE A 1 123 ? 6.151 -2.997 -4.978 1.00 96.12 123 PHE A C 1
ATOM 932 O O . PHE A 1 123 ? 5.894 -2.386 -3.944 1.00 96.12 123 PHE A O 1
ATOM 939 N N . ALA A 1 124 ? 6.124 -2.419 -6.183 1.00 96.38 124 ALA A N 1
ATOM 940 C CA . ALA A 1 124 ? 5.795 -1.024 -6.457 1.00 96.38 124 ALA A CA 1
ATOM 941 C C . ALA A 1 124 ? 4.418 -0.888 -7.128 1.00 96.38 124 ALA A C 1
ATOM 943 O O . ALA A 1 124 ? 4.094 -1.655 -8.040 1.00 96.38 124 ALA A O 1
ATOM 944 N N . PHE A 1 125 ? 3.636 0.091 -6.672 1.00 95.44 125 PHE A N 1
ATOM 945 C CA . PHE A 1 125 ? 2.272 0.407 -7.113 1.00 95.44 125 PHE A CA 1
ATOM 946 C C . PHE A 1 125 ? 2.121 1.883 -7.468 1.00 95.44 125 PHE A C 1
ATOM 948 O O . PHE A 1 125 ? 2.881 2.695 -6.882 1.00 95.44 125 PHE A O 1
#

Secondary structure (DSSP, 8-state):
----------SS--S-------------PPPPPPPPPPPPPPP--S--SS--EEEEEEEETTTTEEEEEEE----TTS----B--SS-TT-SS----GGG-----EEETTEEEP----SSSTTB-

Radius of gyration: 34.89 Å; chains: 1; bounding box: 41×66×110 Å

pLDDT: mean 84.47, std 17.34, range [36.88, 98.62]